Protein AF-A0A348ZU07-F1 (afdb_monomer)

Sequence (82 aa):
MASKIQISVEKTFDRGPEYGYLEVQVNFEATATTTRGPCFASVIVSLPKPKVGSMSFDEIRAMARSEAISFMEESGKIGEAS

Nearest PDB structures (foldseek):
  4l8h-assembly1_B  TM=5.108E-01  e=7.647E-02  Qubevirus durum
  8op7-assembly1_A  TM=5.068E-01  e=1.772E+00  Thermochaetoides thermophila
  5m3l-assembly1_N  TM=4.814E-01  e=1.876E+00  Lumbricus terrestris
  9hau-assembly1_AA  TM=3.319E-01  e=5.983E-01  Leviviridae sp.
  2nlk-assembly1_A  TM=4.118E-01  e=4.175E+00  Homo sapiens

Structure (mmCIF, N/CA/C/O backbone):
data_AF-A0A348ZU07-F1
#
_entry.id   AF-A0A348ZU07-F1
#
loop_
_atom_site.group_PDB
_atom_site.id
_atom_site.type_symbol
_atom_site.label_atom_id
_atom_site.label_alt_id
_atom_site.label_comp_id
_atom_site.label_asym_id
_atom_site.label_entity_id
_atom_site.label_seq_id
_atom_site.pdbx_PDB_ins_code
_atom_site.Cartn_x
_atom_site.Cartn_y
_atom_site.Cartn_z
_atom_site.occupancy
_atom_site.B_iso_or_equiv
_atom_site.auth_seq_id
_atom_site.auth_comp_id
_atom_site.auth_asym_id
_atom_site.auth_atom_id
_atom_site.pdbx_PDB_model_num
ATOM 1 N N . MET A 1 1 ? 20.525 9.108 -15.876 1.00 40.00 1 MET A N 1
ATOM 2 C CA . MET A 1 1 ? 19.084 9.436 -15.792 1.00 40.00 1 MET A CA 1
ATOM 3 C C . MET A 1 1 ? 18.487 8.585 -14.687 1.00 40.00 1 MET A C 1
ATOM 5 O O . MET A 1 1 ? 18.541 7.369 -14.799 1.00 40.00 1 MET A O 1
ATOM 9 N N . ALA A 1 2 ? 18.026 9.199 -13.596 1.00 44.03 2 ALA A N 1
ATOM 10 C CA . ALA A 1 2 ? 17.380 8.471 -12.507 1.00 44.03 2 ALA A CA 1
ATOM 11 C C . ALA A 1 2 ? 16.029 7.936 -13.003 1.00 44.03 2 ALA A C 1
ATOM 13 O O . ALA A 1 2 ? 15.211 8.712 -13.497 1.00 44.03 2 ALA A O 1
ATOM 14 N N . SER A 1 3 ? 15.816 6.623 -12.921 1.00 51.88 3 SER A N 1
ATOM 15 C CA . SER A 1 3 ? 14.520 6.017 -13.234 1.00 51.88 3 SER A CA 1
ATOM 16 C C . SER A 1 3 ? 13.501 6.545 -12.226 1.00 51.88 3 SER A C 1
ATOM 18 O O . SER A 1 3 ? 13.625 6.290 -11.029 1.00 51.88 3 SER A O 1
ATOM 20 N N . LYS A 1 4 ? 12.533 7.342 -12.683 1.00 67.19 4 LYS A N 1
ATOM 21 C CA . LYS A 1 4 ? 11.522 7.943 -11.812 1.00 67.19 4 LYS A CA 1
ATOM 22 C C . LYS A 1 4 ? 10.410 6.916 -11.617 1.00 67.19 4 LYS A C 1
ATOM 24 O O . LYS A 1 4 ? 9.604 6.709 -12.516 1.00 67.19 4 LYS A O 1
ATOM 29 N N . ILE A 1 5 ? 10.408 6.239 -10.470 1.00 72.81 5 ILE A N 1
ATOM 30 C CA . ILE A 1 5 ? 9.296 5.365 -10.086 1.00 72.81 5 ILE A CA 1
ATOM 31 C C . ILE A 1 5 ? 8.152 6.267 -9.619 1.00 72.81 5 ILE A C 1
ATOM 33 O O . ILE A 1 5 ? 8.292 7.016 -8.649 1.00 72.81 5 ILE A O 1
ATOM 37 N N . GLN A 1 6 ? 7.035 6.226 -10.331 1.00 80.19 6 GLN A N 1
ATOM 38 C CA . GLN A 1 6 ? 5.784 6.838 -9.919 1.00 80.19 6 GLN A CA 1
ATOM 39 C C . GLN A 1 6 ? 5.037 5.858 -9.013 1.00 80.19 6 GLN A C 1
ATOM 41 O O . GLN A 1 6 ? 4.905 4.682 -9.338 1.00 80.19 6 GLN A O 1
ATOM 46 N N . ILE A 1 7 ? 4.577 6.345 -7.860 1.00 80.56 7 ILE A N 1
ATOM 47 C CA . ILE A 1 7 ? 3.833 5.546 -6.884 1.00 80.56 7 ILE A CA 1
ATOM 48 C C . ILE A 1 7 ? 2.444 6.153 -6.750 1.00 80.56 7 ILE A C 1
ATOM 50 O O . ILE A 1 7 ? 2.322 7.321 -6.371 1.00 80.56 7 ILE A O 1
ATOM 54 N N . SER A 1 8 ? 1.412 5.371 -7.046 1.00 80.88 8 SER A N 1
ATOM 55 C CA . SER A 1 8 ? 0.013 5.774 -6.903 1.00 80.88 8 SER A CA 1
ATOM 56 C C . SER A 1 8 ? -0.721 4.830 -5.955 1.00 80.88 8 SER A C 1
ATOM 58 O O . SER A 1 8 ? -0.452 3.635 -5.893 1.00 80.88 8 SER A O 1
ATOM 60 N N . VAL A 1 9 ? -1.651 5.382 -5.177 1.00 76.88 9 VAL A N 1
ATOM 61 C CA . VAL A 1 9 ? -2.566 4.600 -4.340 1.00 76.88 9 VAL A CA 1
ATOM 62 C C . VAL A 1 9 ? -3.952 4.761 -4.931 1.00 76.88 9 VAL A C 1
ATOM 64 O O . VAL A 1 9 ? -4.564 5.826 -4.805 1.00 76.88 9 VAL A O 1
ATOM 67 N N . GLU A 1 10 ? -4.410 3.730 -5.628 1.00 72.06 10 GLU A N 1
ATOM 68 C CA . GLU A 1 10 ? -5.580 3.848 -6.497 1.00 72.06 10 GLU A CA 1
ATOM 69 C C . GLU A 1 10 ? -6.877 3.440 -5.822 1.00 72.06 10 GLU A C 1
ATOM 71 O O . GLU A 1 10 ? -7.915 4.049 -6.081 1.00 72.06 10 GLU A O 1
ATOM 76 N N . LYS A 1 11 ? -6.846 2.397 -4.989 1.00 72.31 11 LYS A N 1
ATOM 77 C CA . LYS A 1 11 ? -8.073 1.777 -4.487 1.00 72.31 11 LYS A CA 1
ATOM 78 C C . LYS A 1 11 ? -7.928 1.317 -3.053 1.00 72.31 11 LYS A C 1
ATOM 80 O O . LYS A 1 11 ? -6.934 0.696 -2.687 1.00 72.31 11 LYS A O 1
ATOM 85 N N . THR A 1 12 ? -8.967 1.587 -2.277 1.00 75.50 12 THR A N 1
ATOM 86 C CA . THR A 1 12 ? -9.210 0.974 -0.975 1.00 75.50 12 THR A CA 1
ATOM 87 C C . THR A 1 12 ? -10.413 0.050 -1.102 1.00 75.50 12 THR A C 1
ATOM 89 O O . THR A 1 12 ? -11.486 0.497 -1.511 1.00 75.50 12 THR A O 1
ATOM 92 N N . PHE A 1 13 ? -10.245 -1.223 -0.769 1.00 75.88 13 PHE A N 1
ATOM 93 C CA . PHE A 1 13 ? -11.310 -2.213 -0.750 1.00 75.88 13 PHE A CA 1
ATOM 94 C C . PHE A 1 13 ? -11.689 -2.497 0.702 1.00 75.88 13 PHE A C 1
ATOM 96 O O . PHE A 1 13 ? -10.938 -3.129 1.447 1.00 75.88 13 PHE A O 1
ATOM 103 N N . ASP A 1 14 ? -12.867 -2.026 1.107 1.00 76.25 14 ASP A N 1
ATOM 104 C CA . ASP A 1 14 ? -13.499 -2.459 2.348 1.00 76.25 14 ASP A CA 1
ATOM 105 C C . ASP A 1 14 ? -14.405 -3.654 2.033 1.00 76.25 14 ASP A C 1
ATOM 107 O O . ASP A 1 14 ? -15.465 -3.505 1.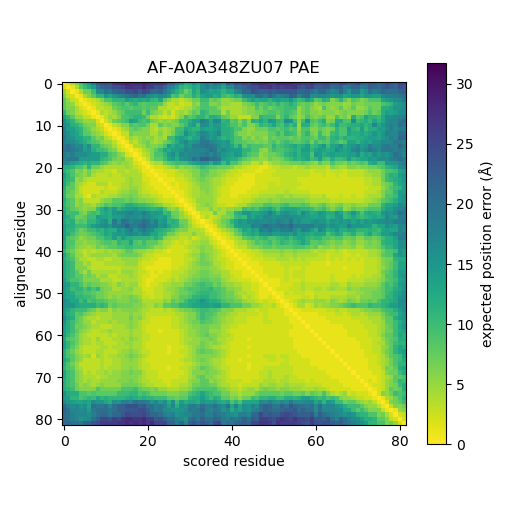426 1.00 76.25 14 ASP A O 1
ATOM 111 N N . ARG A 1 15 ? -13.975 -4.859 2.422 1.00 72.75 15 ARG A N 1
ATOM 112 C CA . ARG A 1 15 ? -14.744 -6.099 2.212 1.00 72.75 15 ARG A CA 1
ATOM 113 C C . ARG A 1 15 ? -15.855 -6.315 3.251 1.00 72.75 15 ARG A C 1
ATOM 115 O O . ARG A 1 15 ? -16.383 -7.417 3.364 1.00 72.75 15 ARG A O 1
ATOM 122 N N . GLY A 1 16 ? -16.227 -5.280 4.002 1.00 65.12 16 GLY A N 1
ATOM 123 C CA . GLY A 1 16 ? -17.288 -5.335 5.004 1.00 65.12 16 GLY A CA 1
ATOM 124 C C . GLY A 1 16 ? -16.796 -5.786 6.385 1.00 65.12 16 GLY A C 1
ATOM 125 O O . GLY A 1 16 ? -15.651 -6.210 6.538 1.00 65.12 16 GLY A O 1
ATOM 126 N N . PRO A 1 17 ? -17.627 -5.645 7.431 1.00 65.94 17 PRO A N 1
ATOM 127 C CA . PRO A 1 17 ? -17.229 -5.796 8.838 1.00 65.94 17 PRO A CA 1
ATOM 128 C C . PRO A 1 17 ? -16.704 -7.192 9.202 1.00 65.94 17 PRO A C 1
ATOM 130 O O . PRO A 1 17 ? -15.940 -7.319 10.153 1.00 65.94 17 PRO A O 1
ATOM 133 N N . GLU A 1 18 ? -17.067 -8.213 8.427 1.00 72.69 18 GLU A N 1
ATOM 134 C CA . GLU A 1 18 ? -16.590 -9.592 8.592 1.00 72.69 18 GLU A CA 1
ATOM 135 C C . GLU A 1 18 ? -15.113 -9.749 8.197 1.00 72.69 18 GLU A C 1
ATOM 137 O O . GLU A 1 18 ? -14.393 -10.581 8.746 1.00 72.69 18 GLU A O 1
ATOM 142 N N . TYR A 1 19 ? -14.633 -8.894 7.290 1.00 71.25 19 TYR A N 1
ATOM 143 C CA . TYR A 1 19 ? -13.225 -8.777 6.949 1.00 71.25 19 TYR A CA 1
ATOM 144 C C . TYR A 1 19 ? -12.580 -7.704 7.832 1.00 71.25 19 TYR A C 1
ATOM 146 O O . TYR A 1 19 ? -12.812 -6.505 7.670 1.00 71.25 19 TYR A O 1
ATOM 154 N N . GLY A 1 20 ? -11.734 -8.141 8.769 1.00 81.06 20 GLY A N 1
ATOM 155 C CA . GLY A 1 20 ? -11.039 -7.287 9.744 1.00 81.06 20 GLY A CA 1
ATOM 156 C C . GLY A 1 20 ? -9.969 -6.353 9.165 1.00 81.06 20 GLY A C 1
ATOM 157 O O . GLY A 1 20 ? -9.247 -5.714 9.931 1.00 81.06 20 GLY A O 1
ATOM 158 N N . TYR A 1 21 ? -9.863 -6.256 7.838 1.00 85.81 21 TYR A N 1
ATOM 159 C CA . TYR A 1 21 ? -8.850 -5.481 7.128 1.00 85.81 21 TYR A CA 1
ATOM 160 C C . TYR A 1 21 ? -9.483 -4.557 6.089 1.00 85.81 21 TYR A C 1
ATOM 162 O O . TYR A 1 21 ? -10.498 -4.880 5.473 1.00 85.81 21 TYR A O 1
ATOM 170 N N . LEU A 1 22 ? -8.844 -3.410 5.898 1.00 87.69 22 LEU A N 1
ATOM 171 C CA . LEU A 1 22 ? -8.992 -2.536 4.750 1.00 87.69 22 LEU A CA 1
ATOM 172 C C . LEU A 1 22 ? -7.829 -2.829 3.799 1.00 87.69 22 LEU A C 1
ATOM 174 O O . LEU A 1 22 ? -6.670 -2.639 4.165 1.00 87.69 22 LEU A O 1
A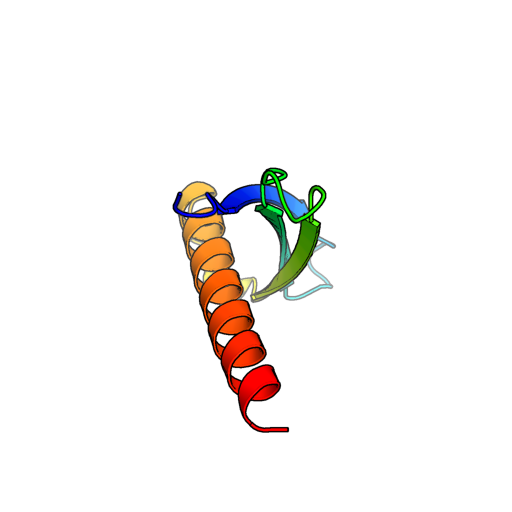TOM 178 N N . GLU A 1 23 ? -8.121 -3.303 2.593 1.00 90.00 23 GLU A N 1
ATOM 179 C CA . GLU A 1 23 ? -7.085 -3.563 1.593 1.00 90.00 23 GLU A CA 1
ATOM 180 C C . GLU A 1 23 ? -6.820 -2.294 0.785 1.00 90.00 23 GLU A C 1
ATOM 182 O O . GLU A 1 23 ? -7.752 -1.633 0.330 1.00 90.00 23 GLU A O 1
ATOM 187 N N . VAL A 1 24 ? -5.555 -1.952 0.577 1.00 89.12 24 VAL A N 1
ATOM 188 C CA . VAL A 1 24 ? -5.139 -0.780 -0.192 1.00 89.12 24 VAL A CA 1
ATOM 189 C C . VAL A 1 24 ? -4.209 -1.224 -1.310 1.00 89.12 24 VAL A C 1
ATOM 191 O O . VAL A 1 24 ? -3.166 -1.821 -1.056 1.00 89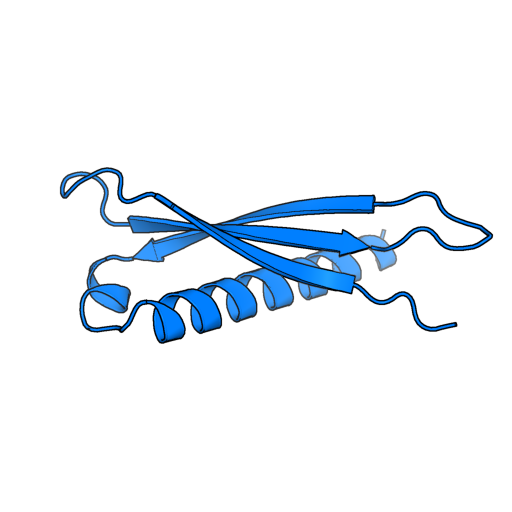.12 24 VAL A O 1
ATOM 194 N N . GLN A 1 25 ? -4.575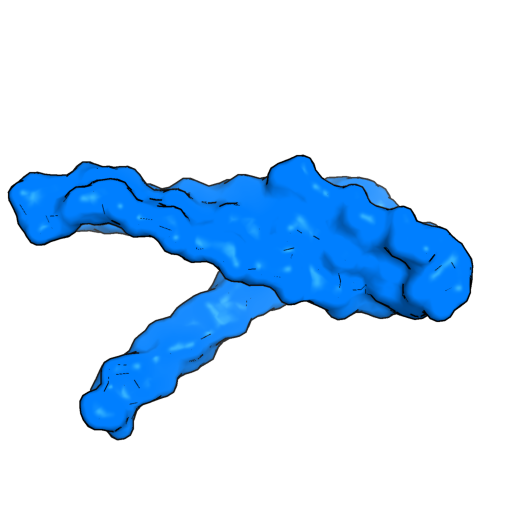 -0.924 -2.552 1.00 90.00 25 GLN A N 1
ATOM 195 C CA . GLN A 1 25 ? -3.730 -1.195 -3.708 1.00 90.00 25 GLN A CA 1
ATOM 196 C C . GLN A 1 25 ? -2.781 -0.023 -3.963 1.00 90.00 25 GLN A C 1
ATOM 198 O O . GLN A 1 25 ? -3.217 1.114 -4.181 1.00 90.00 25 GLN A O 1
ATOM 203 N N . VAL A 1 26 ? -1.486 -0.327 -3.981 1.00 89.38 26 VAL A N 1
ATOM 204 C CA . VAL A 1 26 ? -0.405 0.604 -4.304 1.00 89.38 26 VAL A CA 1
ATOM 205 C C . VAL A 1 26 ? 0.263 0.147 -5.594 1.00 89.38 26 VAL A C 1
ATOM 207 O O . VAL A 1 26 ? 0.779 -0.968 -5.666 1.00 89.38 26 VAL A O 1
ATOM 210 N N . ASN A 1 27 ? 0.264 1.007 -6.607 1.00 89.69 27 ASN A N 1
ATOM 211 C CA . ASN A 1 27 ? 0.896 0.742 -7.891 1.00 89.69 27 ASN A CA 1
ATOM 212 C C . ASN A 1 27 ? 2.244 1.457 -7.974 1.00 89.69 27 ASN A C 1
ATOM 214 O O . ASN A 1 27 ? 2.397 2.602 -7.539 1.00 89.69 27 ASN A O 1
ATOM 218 N N . PHE A 1 28 ? 3.207 0.766 -8.566 1.00 84.94 28 PHE A N 1
ATOM 219 C CA . PHE A 1 28 ? 4.546 1.240 -8.862 1.00 84.94 28 PHE A CA 1
ATOM 220 C C . PHE A 1 28 ? 4.739 1.184 -10.368 1.00 84.94 28 PHE A C 1
ATOM 222 O O . PHE A 1 28 ? 4.695 0.113 -10.977 1.00 84.94 28 PHE A O 1
ATOM 229 N N . GLU A 1 29 ? 4.984 2.342 -10.961 1.00 84.44 29 GLU A N 1
ATOM 230 C CA . GLU A 1 29 ? 5.196 2.480 -12.392 1.00 84.44 29 GLU A CA 1
ATOM 231 C C . GLU A 1 29 ? 6.590 3.043 -12.627 1.00 84.44 29 GLU A C 1
ATOM 233 O O . GLU A 1 29 ? 6.935 4.121 -12.142 1.00 84.44 29 GLU A O 1
ATOM 238 N N . ALA A 1 30 ? 7.416 2.318 -13.371 1.00 79.81 30 ALA A N 1
ATOM 239 C CA . ALA A 1 30 ? 8.683 2.837 -13.853 1.00 79.81 30 ALA A CA 1
ATOM 240 C C . ALA A 1 30 ? 8.513 3.259 -15.311 1.00 79.81 30 ALA A C 1
ATOM 242 O O . ALA A 1 30 ? 8.192 2.439 -16.177 1.00 79.81 30 ALA A O 1
ATOM 243 N N . THR A 1 31 ? 8.756 4.541 -15.584 1.00 76.62 31 THR A N 1
ATOM 244 C CA . THR A 1 31 ? 8.779 5.057 -16.954 1.00 76.62 31 THR A CA 1
ATOM 245 C C . THR A 1 31 ? 9.849 4.343 -17.769 1.00 76.62 31 THR A C 1
ATOM 247 O O . THR A 1 31 ? 10.953 4.112 -17.271 1.00 76.62 31 THR A O 1
ATOM 250 N N . ALA A 1 32 ? 9.536 4.050 -19.032 1.00 70.38 32 ALA A N 1
ATOM 251 C CA . ALA A 1 32 ? 10.493 3.467 -19.960 1.00 70.38 32 ALA A CA 1
ATOM 252 C C . ALA A 1 32 ? 11.767 4.324 -20.048 1.00 70.38 32 ALA A C 1
ATOM 254 O O . ALA A 1 32 ? 11.708 5.555 -20.116 1.00 70.38 32 ALA A O 1
ATOM 255 N N . THR A 1 33 ? 12.919 3.667 -20.057 1.00 70.31 33 THR A N 1
ATOM 256 C CA . THR A 1 33 ? 14.216 4.281 -20.345 1.00 70.31 33 THR A CA 1
ATOM 257 C C . THR A 1 33 ? 14.694 3.837 -21.725 1.00 70.31 33 THR A C 1
ATOM 259 O O . THR A 1 33 ? 14.135 2.925 -22.331 1.00 70.31 33 THR A O 1
ATOM 262 N N . THR A 1 34 ? 15.773 4.442 -22.226 1.00 70.25 34 THR A N 1
ATOM 263 C CA . THR A 1 34 ? 16.391 4.073 -23.513 1.00 70.25 34 THR A CA 1
ATOM 264 C C . THR A 1 34 ? 16.766 2.586 -23.600 1.00 70.25 34 THR A C 1
ATOM 266 O O . THR A 1 34 ? 16.892 2.049 -24.694 1.00 70.25 34 THR A O 1
ATOM 269 N N . THR A 1 35 ? 16.947 1.916 -22.457 1.00 74.56 35 THR A N 1
ATOM 270 C CA . THR A 1 35 ? 17.413 0.525 -22.363 1.00 74.56 35 THR A CA 1
ATOM 271 C C . THR A 1 35 ? 16.402 -0.435 -21.738 1.00 74.56 35 THR A C 1
ATOM 273 O O . THR A 1 35 ? 16.635 -1.642 -21.750 1.00 74.56 35 THR A O 1
ATOM 276 N N . ARG A 1 36 ? 15.284 0.058 -21.190 1.00 66.94 36 ARG A N 1
ATOM 277 C CA . ARG A 1 36 ? 14.274 -0.776 -20.527 1.00 66.94 36 ARG A CA 1
ATOM 278 C C . ARG A 1 36 ? 12.873 -0.260 -20.836 1.00 66.94 36 ARG A C 1
ATOM 280 O O . ARG A 1 36 ? 12.593 0.920 -20.651 1.00 66.94 36 ARG A O 1
ATOM 287 N N . GLY A 1 37 ? 11.992 -1.158 -21.274 1.00 70.56 37 GLY A N 1
ATOM 288 C CA . GLY A 1 37 ? 10.570 -0.857 -21.449 1.00 70.56 37 GLY A CA 1
ATOM 289 C C . GLY A 1 37 ? 9.886 -0.440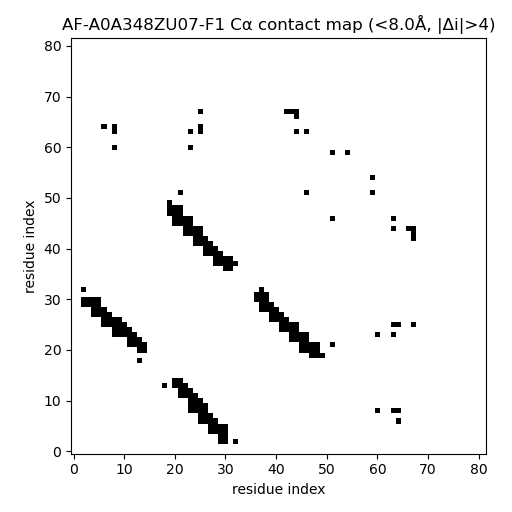 -20.137 1.00 70.56 37 GLY A C 1
ATOM 290 O O . GLY A 1 37 ? 10.484 -0.566 -19.063 1.00 70.56 37 GLY A O 1
ATOM 291 N N . PRO A 1 38 ? 8.641 0.061 -20.206 1.00 75.56 38 PRO A N 1
ATOM 292 C CA . PRO A 1 38 ? 7.896 0.437 -19.011 1.00 75.56 38 PRO A CA 1
ATOM 293 C C . PRO A 1 38 ? 7.675 -0.793 -18.120 1.00 75.56 38 PRO A C 1
ATOM 295 O O . PRO A 1 38 ? 7.457 -1.898 -18.620 1.00 75.56 38 PRO A O 1
ATOM 298 N N . CYS A 1 39 ? 7.751 -0.604 -16.803 1.00 77.12 39 CYS A N 1
ATOM 299 C CA . CYS A 1 39 ? 7.530 -1.670 -15.828 1.00 77.12 39 CYS A CA 1
ATOM 300 C C . CYS A 1 39 ? 6.403 -1.274 -14.879 1.00 77.12 39 CYS A C 1
ATOM 302 O O . CYS A 1 39 ? 6.360 -0.134 -14.415 1.00 77.12 39 CYS A O 1
ATOM 304 N N . PHE A 1 40 ? 5.532 -2.232 -14.577 1.00 82.75 40 PHE A N 1
ATOM 305 C CA . PHE A 1 40 ? 4.382 -2.051 -13.705 1.00 82.75 40 PHE A CA 1
ATOM 306 C C . PHE A 1 40 ? 4.385 -3.145 -12.642 1.00 82.75 40 PHE A C 1
ATOM 308 O O . PHE A 1 40 ? 4.522 -4.326 -12.962 1.00 82.75 40 PHE A O 1
ATOM 315 N N . ALA A 1 41 ? 4.228 -2.745 -11.386 1.00 85.44 41 ALA A N 1
ATOM 316 C CA . ALA A 1 41 ? 4.035 -3.644 -10.259 1.00 85.44 41 ALA A CA 1
ATOM 317 C C . ALA A 1 41 ? 2.929 -3.101 -9.350 1.00 85.44 41 ALA A C 1
ATOM 319 O O . ALA A 1 41 ? 2.735 -1.892 -9.248 1.00 85.44 41 ALA A O 1
ATOM 320 N N . SER A 1 42 ? 2.214 -3.992 -8.671 1.00 87.50 42 SER A N 1
ATOM 321 C CA . SER A 1 42 ? 1.170 -3.623 -7.716 1.00 87.50 42 SER A CA 1
ATOM 322 C C . SER A 1 42 ? 1.314 -4.433 -6.437 1.00 87.50 42 SER A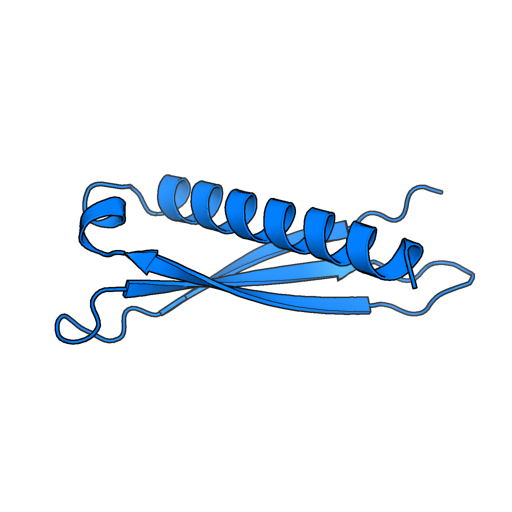 C 1
ATOM 324 O O . SER A 1 42 ? 1.502 -5.648 -6.499 1.00 87.50 42 SER A O 1
ATOM 326 N N . VAL A 1 43 ? 1.169 -3.769 -5.295 1.00 88.31 43 VAL A N 1
ATOM 327 C CA . VAL A 1 43 ? 1.170 -4.383 -3.964 1.00 88.31 43 VAL A CA 1
ATOM 328 C C . VAL A 1 43 ? -0.187 -4.135 -3.315 1.00 88.31 43 VAL A C 1
ATOM 330 O O . VAL A 1 43 ? -0.702 -3.017 -3.349 1.00 88.31 43 VAL A O 1
ATOM 333 N N . ILE A 1 44 ? -0.766 -5.179 -2.721 1.00 90.44 44 ILE A N 1
ATOM 334 C CA . ILE A 1 44 ? -1.971 -5.069 -1.896 1.00 90.44 44 ILE A CA 1
ATOM 335 C C . ILE A 1 44 ? -1.543 -5.032 -0.432 1.00 90.44 44 ILE A C 1
ATOM 337 O O . ILE A 1 44 ? -0.993 -6.003 0.084 1.00 90.44 44 ILE A O 1
ATOM 341 N N . VAL A 1 45 ? -1.805 -3.915 0.238 1.00 89.44 45 VAL A N 1
ATOM 342 C CA . VAL A 1 45 ? -1.518 -3.723 1.662 1.00 89.44 45 VAL A CA 1
ATOM 343 C C . VAL A 1 45 ? -2.790 -3.973 2.459 1.00 89.44 45 VAL A C 1
ATOM 345 O O . VAL A 1 45 ? -3.790 -3.289 2.263 1.00 89.44 45 VAL A O 1
ATOM 348 N N . SER A 1 46 ? -2.763 -4.952 3.361 1.00 90.44 46 SER A N 1
ATOM 349 C CA . SER A 1 46 ? -3.901 -5.278 4.229 1.00 90.44 46 SER A CA 1
ATOM 350 C C . SER A 1 46 ? -3.759 -4.572 5.575 1.00 90.44 46 SER A C 1
ATOM 352 O O . SER A 1 46 ? -2.985 -5.002 6.428 1.00 90.44 46 SER A O 1
ATOM 354 N N . LEU A 1 47 ? -4.512 -3.494 5.786 1.00 88.88 47 LEU A N 1
ATOM 355 C CA . LEU A 1 47 ? -4.450 -2.691 7.006 1.00 88.88 47 LEU A CA 1
ATOM 356 C C . LEU A 1 47 ? -5.549 -3.110 7.997 1.00 88.88 47 LEU A C 1
ATOM 358 O O . LEU A 1 47 ? -6.726 -3.051 7.645 1.00 88.88 47 LEU A O 1
ATOM 362 N N . PRO A 1 48 ? -5.228 -3.506 9.242 1.00 88.81 48 PRO A N 1
ATOM 363 C CA . PRO A 1 48 ? -6.243 -3.895 10.221 1.00 88.81 48 PRO A CA 1
ATOM 364 C C . PRO A 1 48 ? -7.225 -2.755 10.514 1.00 88.81 48 PRO A C 1
ATOM 366 O O . PRO A 1 48 ? -6.810 -1.655 10.885 1.00 88.81 48 PRO A O 1
ATOM 369 N N . LYS A 1 49 ? -8.531 -3.022 10.443 1.00 86.12 49 LYS A N 1
ATOM 370 C CA . LYS A 1 49 ? -9.590 -2.038 10.733 1.00 86.12 49 LYS A CA 1
ATOM 371 C C . LYS A 1 49 ? -9.467 -1.365 12.103 1.00 86.12 49 LYS A C 1
ATOM 373 O O . LYS A 1 49 ? -9.650 -0.154 12.152 1.00 86.12 49 LYS A O 1
ATOM 378 N N . PRO A 1 50 ? -9.085 -2.058 13.196 1.00 86.00 50 PRO A N 1
ATOM 379 C CA . PRO A 1 50 ? -8.853 -1.393 14.480 1.00 86.00 50 PRO A CA 1
ATOM 380 C C . PRO A 1 50 ? -7.733 -0.341 14.442 1.00 86.00 50 PRO A C 1
ATOM 382 O O . PRO A 1 50 ? -7.753 0.594 15.232 1.00 86.00 50 PRO A O 1
ATOM 385 N N . LYS A 1 51 ? -6.762 -0.485 13.527 1.00 85.19 51 LYS A N 1
ATOM 386 C CA . LYS A 1 51 ? -5.638 0.446 13.345 1.00 85.19 51 LYS A CA 1
ATOM 387 C C . LYS A 1 51 ? -6.035 1.648 12.485 1.00 85.19 51 LYS A C 1
ATOM 389 O O . LYS A 1 51 ? -5.593 2.754 12.768 1.00 85.19 51 LYS A O 1
ATOM 394 N N . VAL A 1 52 ? -6.858 1.438 11.452 1.00 85.81 52 VAL A N 1
ATOM 395 C CA . VAL A 1 52 ? -7.235 2.488 10.483 1.00 85.81 52 VAL A CA 1
ATOM 396 C C . VAL A 1 52 ? -8.600 3.130 10.728 1.00 85.81 52 VAL A C 1
ATOM 398 O O . VAL A 1 52 ? -8.902 4.148 10.120 1.00 85.81 52 VAL A O 1
ATOM 401 N N . GLY A 1 53 ? -9.429 2.573 11.612 1.00 81.81 53 GLY A N 1
ATOM 402 C CA . GLY A 1 53 ? -10.814 3.013 11.817 1.00 81.81 53 GLY A CA 1
ATOM 403 C C . GLY A 1 53 ? -10.965 4.443 12.344 1.00 81.81 53 GLY A C 1
ATOM 404 O O . GLY A 1 53 ? -12.036 5.026 12.211 1.00 81.81 53 GLY A O 1
ATOM 405 N N . SER A 1 54 ? -9.904 5.018 12.913 1.00 84.81 54 SER A N 1
ATOM 406 C CA . SER A 1 54 ? -9.848 6.414 13.361 1.00 84.81 54 SER A CA 1
ATOM 407 C C . SER A 1 54 ? -8.993 7.316 12.463 1.00 84.81 54 SER A C 1
ATOM 409 O O . SER A 1 54 ? -8.800 8.480 12.799 1.00 84.81 54 SER A O 1
ATOM 411 N N . MET A 1 55 ? -8.437 6.786 11.370 1.00 88.25 55 MET A N 1
ATOM 412 C CA . MET A 1 55 ? -7.553 7.520 10.464 1.00 88.25 55 MET A CA 1
ATOM 413 C C . MET A 1 55 ? -8.341 8.125 9.306 1.00 88.25 55 MET A C 1
ATOM 415 O O . MET A 1 55 ? -9.294 7.539 8.790 1.00 88.25 55 MET A O 1
ATOM 419 N N . SER A 1 56 ? -7.906 9.295 8.861 1.00 89.12 56 SER A N 1
ATOM 420 C CA . SER A 1 56 ? -8.361 9.880 7.607 1.00 89.12 56 SER A CA 1
ATOM 421 C C . SER A 1 56 ? -7.888 9.053 6.408 1.00 89.12 56 SER A C 1
ATOM 423 O O . SER A 1 56 ? -6.912 8.302 6.465 1.00 89.12 56 SER A O 1
ATOM 425 N N . PHE A 1 57 ? -8.563 9.225 5.273 1.00 84.62 57 PHE A N 1
ATOM 426 C CA . PHE A 1 57 ? -8.187 8.547 4.036 1.00 84.62 57 PHE A CA 1
ATOM 427 C C . PHE A 1 57 ? -6.750 8.869 3.589 1.00 84.62 57 PHE A C 1
ATOM 429 O O . PHE A 1 57 ? -6.050 7.992 3.082 1.00 84.62 57 PHE A O 1
ATOM 436 N N . ASP A 1 58 ? -6.283 10.099 3.819 1.00 87.81 58 ASP A N 1
ATOM 437 C CA . ASP A 1 58 ? -4.917 10.504 3.477 1.00 87.81 58 ASP A CA 1
ATOM 438 C C . AS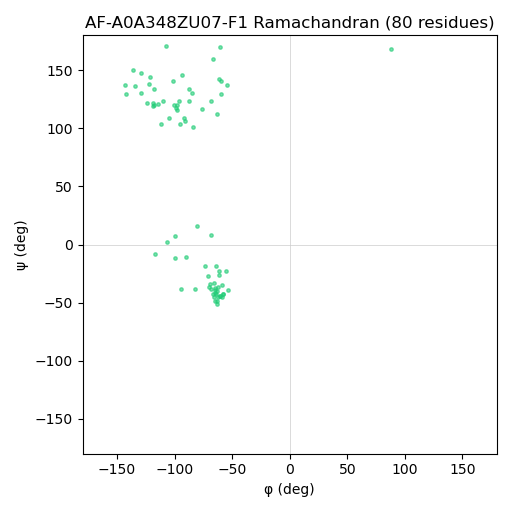P A 1 58 ? -3.869 9.841 4.381 1.00 87.81 58 ASP A C 1
ATOM 440 O O . ASP A 1 58 ? -2.813 9.429 3.896 1.00 87.81 58 ASP A O 1
ATOM 444 N N . GLU A 1 59 ? -4.169 9.654 5.668 1.00 90.44 59 GLU A N 1
ATOM 445 C CA . GLU A 1 59 ? -3.307 8.904 6.592 1.00 90.44 59 GLU A CA 1
ATOM 446 C C . GLU A 1 59 ? -3.234 7.421 6.215 1.00 90.44 59 GLU A C 1
ATOM 448 O O . GLU A 1 59 ? -2.145 6.844 6.168 1.00 90.44 59 GLU A O 1
ATOM 453 N N . ILE A 1 60 ? -4.373 6.819 5.862 1.00 89.00 60 ILE A N 1
ATOM 454 C CA . ILE A 1 60 ? -4.451 5.437 5.365 1.00 89.00 60 ILE A CA 1
ATOM 455 C C . ILE A 1 60 ? -3.606 5.282 4.097 1.00 89.00 60 ILE A C 1
ATOM 457 O O . ILE A 1 60 ? -2.819 4.340 3.972 1.00 89.00 60 ILE A O 1
ATOM 461 N N . ARG A 1 61 ? -3.722 6.236 3.168 1.00 88.50 61 ARG A N 1
ATOM 462 C CA . ARG A 1 61 ? -2.948 6.269 1.925 1.00 88.50 61 ARG A CA 1
ATOM 463 C C . ARG A 1 61 ? -1.447 6.390 2.191 1.00 88.50 61 ARG A C 1
ATOM 465 O O . ARG A 1 61 ? -0.660 5.679 1.565 1.00 88.50 61 ARG A O 1
ATOM 472 N N . ALA A 1 62 ? -1.046 7.282 3.095 1.00 89.38 62 ALA A N 1
ATOM 473 C CA . ALA A 1 62 ? 0.353 7.477 3.460 1.00 89.38 62 ALA A CA 1
ATOM 474 C C . ALA A 1 62 ? 0.947 6.219 4.112 1.00 89.38 62 ALA A C 1
ATOM 476 O O . ALA A 1 62 ? 2.048 5.803 3.747 1.00 89.38 62 ALA A O 1
ATOM 477 N N . MET A 1 63 ? 0.194 5.577 5.009 1.00 90.19 63 MET A N 1
ATOM 478 C CA . MET A 1 63 ? 0.595 4.328 5.654 1.00 90.19 63 MET A CA 1
ATOM 479 C C . MET A 1 63 ? 0.757 3.194 4.642 1.00 90.19 63 MET A C 1
ATOM 481 O O . MET A 1 63 ? 1.818 2.576 4.593 1.00 90.19 63 MET A O 1
ATOM 485 N N . ALA A 1 64 ? -0.250 2.962 3.793 1.00 90.88 64 ALA A N 1
ATOM 486 C CA . ALA A 1 64 ? -0.188 1.928 2.763 1.00 90.88 64 ALA A CA 1
ATOM 487 C C . ALA A 1 64 ? 1.000 2.141 1.818 1.00 90.88 64 ALA A C 1
ATOM 489 O O . ALA A 1 64 ? 1.728 1.203 1.501 1.00 90.88 64 ALA A O 1
ATOM 490 N N . ARG A 1 65 ? 1.244 3.392 1.410 1.00 89.56 65 ARG A N 1
ATOM 491 C CA . ARG A 1 65 ? 2.406 3.742 0.590 1.00 89.56 6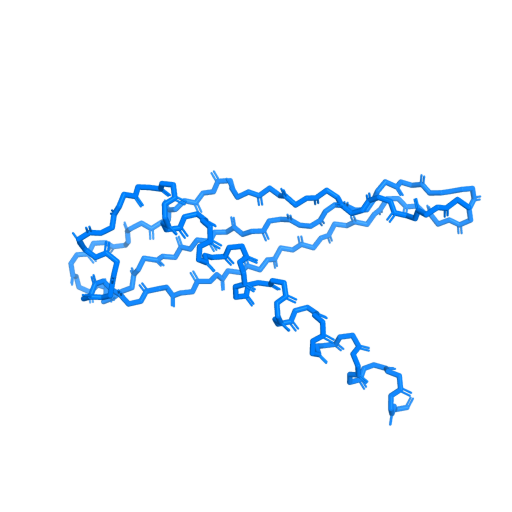5 ARG A CA 1
ATOM 492 C C . ARG A 1 65 ? 3.719 3.412 1.300 1.00 89.56 65 ARG A C 1
ATOM 494 O O . ARG A 1 65 ? 4.615 2.871 0.662 1.00 89.56 65 ARG A O 1
ATOM 501 N N . SER A 1 66 ? 3.839 3.743 2.585 1.00 91.06 66 SER A N 1
ATOM 502 C CA . SER A 1 66 ? 5.050 3.465 3.360 1.00 91.06 66 SER A CA 1
ATOM 503 C C . SER A 1 66 ? 5.313 1.964 3.472 1.00 91.06 66 SER A C 1
ATOM 505 O O . SER A 1 66 ? 6.420 1.529 3.173 1.00 91.06 66 SER A O 1
ATOM 507 N N . GLU A 1 67 ? 4.304 1.169 3.845 1.00 91.38 67 GLU A N 1
ATOM 508 C CA . GLU A 1 67 ? 4.454 -0.287 3.978 1.00 91.38 67 GLU A CA 1
ATOM 509 C C . GLU A 1 67 ? 4.789 -0.945 2.629 1.00 91.38 67 GLU A C 1
ATOM 511 O O . GLU A 1 67 ? 5.677 -1.794 2.556 1.00 91.38 67 GLU A O 1
ATOM 516 N N . ALA A 1 68 ? 4.160 -0.494 1.538 1.00 89.94 68 ALA A N 1
ATOM 517 C CA . ALA A 1 68 ? 4.454 -0.995 0.198 1.00 89.94 68 ALA A CA 1
ATOM 518 C C . ALA A 1 68 ? 5.885 -0.659 -0.266 1.00 89.94 68 ALA A C 1
ATOM 520 O O . ALA A 1 68 ? 6.531 -1.495 -0.896 1.00 89.94 68 ALA A O 1
ATOM 521 N N . ILE A 1 69 ? 6.397 0.541 0.041 1.00 88.19 69 ILE A N 1
ATOM 522 C CA . ILE A 1 69 ? 7.788 0.914 -0.271 1.00 88.19 69 ILE A CA 1
ATOM 523 C C . ILE A 1 69 ? 8.754 0.033 0.518 1.00 88.19 69 ILE A C 1
ATOM 525 O O . ILE A 1 69 ? 9.653 -0.547 -0.085 1.00 88.19 69 ILE A O 1
ATOM 529 N N . SER A 1 70 ? 8.546 -0.116 1.829 1.00 90.38 70 SER A N 1
ATOM 530 C CA . SER A 1 70 ? 9.409 -0.953 2.669 1.00 90.38 70 SER A CA 1
ATOM 531 C C . SER A 1 70 ? 9.458 -2.399 2.172 1.00 90.38 70 SER A C 1
ATOM 533 O O . SER A 1 70 ? 10.544 -2.963 2.053 1.00 90.38 70 SER A O 1
ATOM 535 N N . PHE A 1 71 ? 8.311 -2.967 1.786 1.00 88.31 71 PHE A N 1
ATOM 536 C CA . PHE A 1 71 ? 8.245 -4.304 1.195 1.00 88.31 71 PHE A CA 1
ATOM 537 C C . PHE A 1 71 ? 9.042 -4.417 -0.116 1.00 88.31 71 PHE A C 1
ATOM 539 O O . PHE A 1 71 ? 9.779 -5.384 -0.319 1.00 88.31 71 PHE A O 1
ATOM 546 N N . MET A 1 72 ? 8.919 -3.431 -1.011 1.00 83.75 72 MET A N 1
ATOM 547 C CA . MET A 1 72 ? 9.642 -3.423 -2.288 1.00 83.75 72 MET A CA 1
ATOM 548 C C . MET A 1 72 ? 11.154 -3.240 -2.100 1.00 83.75 72 MET A C 1
ATOM 550 O O . MET A 1 72 ? 11.937 -3.877 -2.804 1.00 83.75 72 MET A O 1
ATOM 554 N N . GLU A 1 73 ? 11.575 -2.405 -1.148 1.00 85.31 73 GLU A N 1
ATOM 555 C CA . GLU A 1 73 ? 12.988 -2.220 -0.799 1.00 85.31 73 GLU A CA 1
ATOM 556 C C . GLU A 1 73 ? 13.601 -3.493 -0.207 1.00 85.31 73 GLU A C 1
ATOM 558 O O . GLU A 1 73 ? 14.728 -3.852 -0.550 1.00 85.31 73 GLU A O 1
ATOM 563 N N . GLU A 1 74 ? 12.871 -4.192 0.662 1.00 85.56 74 GLU A N 1
ATOM 564 C CA . GLU A 1 74 ? 13.299 -5.476 1.220 1.00 85.56 74 GLU A CA 1
ATOM 565 C C . GLU A 1 74 ? 13.378 -6.559 0.134 1.00 85.56 74 GLU A C 1
ATOM 567 O O . GLU A 1 74 ? 14.397 -7.238 0.006 1.00 85.56 74 GLU A O 1
ATOM 572 N N . SER A 1 75 ? 12.361 -6.645 -0.726 1.00 77.38 75 SER A N 1
ATOM 573 C CA . SER A 1 75 ? 12.324 -7.593 -1.848 1.00 77.38 75 SER A CA 1
ATOM 574 C C . SER A 1 75 ? 13.446 -7.347 -2.865 1.00 77.38 75 SER A C 1
ATOM 576 O O . SER A 1 75 ? 14.024 -8.296 -3.394 1.00 77.38 75 SER A O 1
ATOM 578 N N . GLY A 1 76 ? 13.795 -6.081 -3.119 1.00 69.75 76 GLY A N 1
ATOM 579 C CA . GLY A 1 76 ? 14.913 -5.713 -3.990 1.00 69.75 76 GLY A CA 1
ATOM 580 C C . GLY A 1 76 ? 16.270 -6.162 -3.443 1.00 69.75 76 GLY A C 1
ATOM 581 O O . GLY A 1 76 ? 17.106 -6.630 -4.211 1.00 69.75 76 GLY A O 1
ATOM 582 N N . LYS A 1 77 ? 16.465 -6.100 -2.119 1.00 61.47 77 LYS A N 1
ATOM 583 C CA . LYS A 1 77 ? 17.694 -6.577 -1.457 1.00 61.47 77 LYS A CA 1
ATOM 584 C C . LYS A 1 77 ? 17.832 -8.099 -1.503 1.00 61.47 77 LYS A C 1
ATOM 5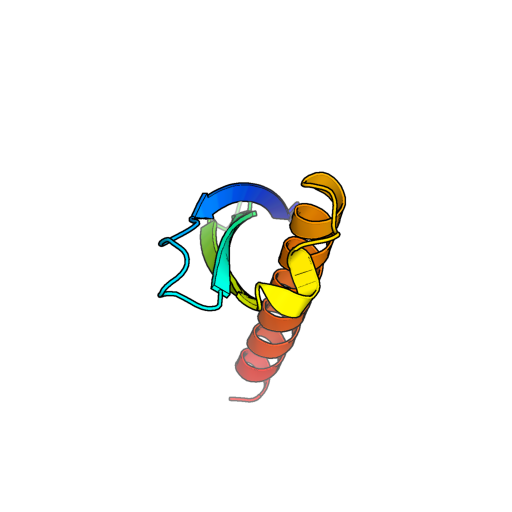86 O O . LYS A 1 77 ? 18.943 -8.604 -1.623 1.00 61.47 77 LYS A O 1
ATOM 591 N N . ILE A 1 78 ? 16.717 -8.830 -1.435 1.00 54.88 78 ILE A N 1
ATOM 592 C CA . ILE A 1 78 ? 16.711 -10.299 -1.532 1.00 54.88 78 ILE A CA 1
ATOM 593 C C . ILE A 1 78 ? 17.150 -10.758 -2.937 1.00 54.88 78 ILE A C 1
ATOM 595 O O . ILE A 1 78 ? 17.832 -11.773 -3.064 1.00 54.88 78 ILE A O 1
ATOM 599 N N . GLY A 1 79 ? 16.830 -9.986 -3.982 1.00 50.16 79 GLY A N 1
ATOM 600 C CA . GLY A 1 79 ? 17.201 -10.292 -5.369 1.00 50.16 79 GLY A CA 1
ATOM 601 C C . GLY A 1 79 ? 18.679 -10.089 -5.730 1.00 50.16 79 GLY A C 1
ATOM 602 O O . GLY A 1 79 ? 19.121 -10.650 -6.725 1.00 50.16 79 GLY A O 1
ATOM 603 N N . GLU A 1 80 ? 19.450 -9.322 -4.951 1.00 46.16 80 GLU A N 1
ATOM 604 C CA . GLU A 1 80 ? 20.904 -9.149 -5.158 1.00 46.16 80 GLU A CA 1
ATOM 605 C C . GLU A 1 80 ? 21.754 -10.183 -4.398 1.00 46.16 80 GLU A C 1
ATOM 607 O O . GLU A 1 80 ? 22.958 -10.282 -4.629 1.00 46.16 80 GLU A O 1
ATOM 612 N N . ALA A 1 81 ? 21.145 -10.958 -3.496 1.00 43.72 81 ALA A N 1
ATOM 613 C CA . ALA A 1 81 ? 21.834 -11.934 -2.649 1.00 43.72 81 ALA A CA 1
ATOM 614 C C . ALA A 1 81 ? 21.738 -13.392 -3.153 1.00 43.72 81 ALA A C 1
ATOM 616 O O . ALA A 1 81 ? 22.150 -14.297 -2.425 1.00 43.72 81 ALA A O 1
ATOM 617 N N . SER A 1 82 ? 21.182 -13.631 -4.351 1.00 42.50 82 SER A N 1
ATOM 618 C CA . SER A 1 82 ? 20.976 -14.969 -4.945 1.00 42.50 82 SER A CA 1
ATOM 619 C C . SER A 1 82 ? 21.745 -15.170 -6.246 1.00 42.50 82 SER A C 1
ATOM 621 O O . SER A 1 82 ? 21.739 -14.238 -7.079 1.00 42.50 82 SER A O 1
#

Mean predicted aligned error: 7.92 Å

Solvent-accessible surface area (backbone atoms only — not comparable to full-atom values): 4900 Å² total; per-residue (Å²): 132,85,79,61,70,47,76,48,76,80,46,74,48,74,74,48,87,89,42,64,36,38,34,31,39,36,39,41,36,36,64,58,52,102,88,41,74,68,44,80,50,76,45,77,39,74,41,48,37,90,77,48,72,86,51,53,73,67,55,50,50,52,49,43,50,50,55,50,48,54,52,51,55,53,54,54,56,57,64,75,76,109

Radius of gyration: 15.01 Å; Cα contacts (8 Å, |Δi|>4): 111; chains: 1; bounding box: 39×26×38 Å

Foldseek 3Di:
DDFDWDKDWDDWDDPDPVQQWIKTKIKIWTPDDPPGHIDIDIDIDTHGCVRPVPPDPVVVVVVSRVVVVVVVVVVVVVVVVD

Secondary structure (DSSP, 8-state):
----EEEEEEEEEE--TTS-EEEEEEEEEEPPBTTB--EEEEEEEEEEHHHHTTS-HHHHHHHHHHHHHHHHHHHHHHHT--

pLDDT: mean 78.51, std 13.03, range [40.0, 91.38]